Protein AF-A0A382U933-F1 (afdb_monomer_lite)

Secondary structure (DSSP, 8-state):
-------SSHHHHHHHHHHH--S-----SEEESSTTS-TTTS-EEEE-------GGGS--TTHHHH-----TTT--

pLDDT: mean 90.96, std 8.47, range [60.16, 98.19]

Radius of gyration: 18.3 Å; chains: 1; bounding box: 38×36×43 Å

Organism: NCBI:txid408172

Structure (mmCIF, N/CA/C/O backbone):
data_AF-A0A382U933-F1
#
_entry.id   AF-A0A382U933-F1
#
loop_
_atom_site.group_PDB
_atom_site.id
_atom_site.type_symbol
_atom_site.label_atom_id
_atom_site.label_alt_id
_atom_site.label_comp_id
_atom_site.label_asym_id
_atom_site.label_entity_id
_atom_site.label_seq_id
_atom_site.pdbx_PDB_ins_code
_atom_site.Cartn_x
_atom_site.Cartn_y
_atom_site.Cartn_z
_atom_site.occupancy
_atom_site.B_iso_or_equiv
_atom_site.auth_seq_id
_atom_site.auth_comp_id
_atom_site.auth_asym_id
_atom_site.auth_atom_id
_atom_site.pdbx_PDB_model_num
ATOM 1 N N . MET A 1 1 ? -6.258 -13.187 -1.842 1.00 78.38 1 MET A N 1
ATOM 2 C CA . MET A 1 1 ? -5.977 -11.802 -1.404 1.00 78.38 1 MET A CA 1
ATOM 3 C C . MET A 1 1 ? -6.619 -11.578 -0.043 1.00 78.38 1 MET A C 1
ATOM 5 O O . MET A 1 1 ? -7.840 -11.610 0.039 1.00 78.38 1 MET A O 1
ATOM 9 N N . ASN A 1 2 ? -5.824 -11.434 1.020 1.00 90.56 2 ASN A N 1
ATOM 10 C CA . ASN A 1 2 ? -6.331 -11.144 2.366 1.00 90.56 2 ASN A CA 1
ATOM 11 C C . ASN A 1 2 ? -6.366 -9.618 2.558 1.00 90.56 2 ASN A C 1
ATOM 13 O O . ASN A 1 2 ? -5.355 -8.956 2.344 1.00 90.56 2 ASN A O 1
ATOM 17 N N . ARG A 1 3 ? -7.533 -9.052 2.869 1.00 92.69 3 ARG A N 1
ATOM 18 C CA . ARG A 1 3 ? -7.768 -7.599 2.957 1.00 92.69 3 ARG A CA 1
ATOM 19 C C . ARG A 1 3 ? -8.477 -7.263 4.266 1.00 92.69 3 ARG A C 1
ATOM 21 O O . ARG A 1 3 ? -8.855 -8.158 5.005 1.00 92.69 3 ARG A O 1
ATOM 28 N N . HIS A 1 4 ? -8.722 -5.970 4.501 1.00 93.88 4 HIS A N 1
ATOM 29 C CA . HIS A 1 4 ? -9.400 -5.475 5.711 1.00 93.88 4 HIS A CA 1
ATOM 30 C C . HIS A 1 4 ? -8.622 -5.810 6.992 1.00 93.88 4 HIS A C 1
ATOM 32 O O . HIS A 1 4 ? -9.192 -6.026 8.056 1.00 93.88 4 HIS A O 1
ATOM 38 N N . ILE A 1 5 ? -7.295 -5.826 6.883 1.00 95.12 5 ILE A N 1
ATOM 39 C CA . ILE A 1 5 ? -6.393 -5.981 8.017 1.00 95.12 5 ILE A CA 1
ATOM 40 C C . ILE A 1 5 ? -6.089 -4.583 8.554 1.00 95.12 5 ILE A C 1
ATOM 42 O O . ILE A 1 5 ? -5.737 -3.681 7.794 1.00 95.12 5 ILE A O 1
ATOM 46 N N . SER A 1 6 ? -6.240 -4.406 9.862 1.00 95.56 6 SER A N 1
ATOM 47 C CA . SER A 1 6 ? -5.794 -3.217 10.584 1.00 95.56 6 SER A CA 1
ATOM 48 C C . SER A 1 6 ? -4.769 -3.659 11.618 1.00 95.56 6 SER A C 1
ATOM 50 O O . SER A 1 6 ? -5.010 -4.626 12.336 1.00 95.56 6 SER A O 1
ATOM 52 N N . LEU A 1 7 ? -3.633 -2.968 11.655 1.00 96.06 7 LEU A N 1
ATOM 53 C CA . LEU A 1 7 ? -2.524 -3.237 12.562 1.00 96.06 7 LEU A CA 1
ATOM 54 C C . LEU A 1 7 ? -2.281 -1.977 13.385 1.00 96.06 7 LEU A C 1
ATOM 56 O O . LEU A 1 7 ? -2.293 -0.870 12.844 1.00 96.06 7 LEU A O 1
ATOM 60 N N . LYS A 1 8 ? -2.090 -2.145 14.690 1.00 94.94 8 LYS A N 1
ATOM 61 C CA . LYS A 1 8 ? -1.910 -1.045 15.646 1.00 94.94 8 LYS A CA 1
ATOM 62 C C . LYS A 1 8 ? -0.460 -0.875 16.087 1.00 94.94 8 LYS A C 1
ATOM 64 O O . LYS A 1 8 ? -0.143 0.111 16.744 1.00 94.94 8 LYS A O 1
ATOM 69 N N . SER A 1 9 ? 0.408 -1.830 15.755 1.00 97.62 9 SER A N 1
ATOM 70 C CA . SER A 1 9 ? 1.828 -1.792 16.104 1.00 97.62 9 SER A CA 1
ATOM 71 C C . SER A 1 9 ? 2.701 -2.526 15.089 1.00 97.62 9 SER A C 1
ATOM 73 O O . SER A 1 9 ? 2.236 -3.379 14.331 1.00 97.62 9 SER A O 1
ATOM 75 N N . ASP A 1 10 ? 3.994 -2.222 15.128 1.00 97.19 10 ASP A N 1
ATOM 76 C CA . ASP A 1 10 ? 5.041 -2.932 14.394 1.00 97.19 10 ASP A CA 1
ATOM 77 C C . ASP A 1 10 ? 5.110 -4.420 14.778 1.00 97.19 10 ASP A C 1
ATOM 79 O O . ASP A 1 10 ? 5.318 -5.269 13.914 1.00 97.19 10 ASP A O 1
ATOM 83 N N . LYS A 1 11 ? 4.854 -4.757 16.049 1.00 98.19 11 LYS A N 1
ATOM 84 C CA . LYS A 1 11 ? 4.862 -6.144 16.540 1.00 98.19 11 LYS A CA 1
ATOM 85 C C . LYS A 1 11 ? 3.760 -6.989 15.910 1.00 98.19 11 LYS A C 1
ATOM 87 O O . LYS A 1 11 ? 4.006 -8.139 15.557 1.00 98.19 11 LYS A O 1
ATOM 92 N N . GLU A 1 12 ? 2.563 -6.423 15.746 1.00 97.88 12 GLU A N 1
ATOM 93 C CA . GLU A 1 12 ? 1.454 -7.098 15.057 1.00 97.88 12 GLU A CA 1
ATOM 94 C C . GLU A 1 12 ? 1.776 -7.324 13.577 1.00 97.88 12 GLU A C 1
ATOM 96 O O . GLU A 1 12 ? 1.518 -8.408 13.055 1.00 97.88 12 GLU A O 1
ATOM 101 N N . LEU A 1 13 ? 2.386 -6.335 12.909 1.00 97.19 13 LEU A N 1
ATOM 102 C CA . LEU A 1 13 ? 2.858 -6.497 11.533 1.00 97.19 13 LEU A CA 1
ATOM 103 C C . LEU A 1 13 ? 3.913 -7.604 11.440 1.00 97.19 13 LEU A C 1
ATOM 105 O O . LEU A 1 13 ? 3.818 -8.465 10.570 1.00 97.19 13 LEU A O 1
ATOM 109 N N . HIS A 1 14 ? 4.891 -7.609 12.344 1.00 97.75 14 HIS A N 1
ATOM 110 C CA . HIS A 1 14 ? 5.960 -8.603 12.356 1.00 97.75 14 HIS A CA 1
ATOM 111 C C . HIS A 1 14 ? 5.414 -10.026 12.529 1.00 97.75 14 HIS A C 1
ATOM 113 O O . HIS A 1 14 ? 5.731 -10.904 11.728 1.00 97.75 14 HIS A O 1
ATOM 119 N N . LEU A 1 15 ? 4.530 -10.232 13.511 1.00 97.88 15 LEU A N 1
ATOM 120 C CA . LEU A 1 15 ? 3.839 -11.507 13.720 1.00 97.88 15 LEU A CA 1
ATOM 121 C C . LEU A 1 15 ? 3.057 -11.939 12.475 1.00 97.88 15 LEU A C 1
ATOM 123 O O . LEU A 1 15 ? 3.204 -13.074 12.025 1.00 97.88 15 LEU A O 1
ATOM 127 N N . LEU A 1 16 ? 2.286 -11.028 11.869 1.00 96.62 16 LEU A N 1
ATOM 128 C CA . LEU A 1 16 ? 1.509 -11.327 10.666 1.00 96.62 16 LEU A CA 1
ATOM 129 C C . LEU A 1 16 ? 2.402 -11.808 9.512 1.00 96.62 16 LEU A C 1
ATOM 131 O O . LEU A 1 16 ? 2.061 -12.781 8.838 1.00 96.62 16 LEU A O 1
ATOM 135 N N . LEU A 1 17 ? 3.535 -11.141 9.278 1.00 97.25 17 LEU A N 1
ATOM 136 C CA . LEU A 1 17 ? 4.459 -11.504 8.202 1.00 97.25 17 LEU A CA 1
ATOM 137 C C . LEU A 1 17 ? 5.133 -12.856 8.457 1.00 97.25 17 LEU A C 1
ATOM 139 O O . LEU A 1 17 ? 5.254 -13.649 7.524 1.00 97.25 17 LEU A O 1
ATOM 143 N N . MET A 1 18 ? 5.512 -13.148 9.705 1.00 97.12 18 MET A N 1
ATOM 144 C CA . MET A 1 18 ? 6.097 -14.439 10.083 1.00 97.12 18 MET A CA 1
ATOM 145 C C . MET A 1 18 ? 5.109 -15.599 9.932 1.00 97.12 18 MET A C 1
ATOM 147 O O . MET A 1 18 ? 5.489 -16.672 9.475 1.00 97.12 18 MET A O 1
ATOM 151 N N . GLU A 1 19 ? 3.847 -15.395 10.309 1.00 97.00 19 GLU A N 1
ATOM 152 C CA . GLU A 1 19 ? 2.827 -16.444 10.249 1.00 97.00 19 GLU A CA 1
ATOM 153 C C . GLU A 1 19 ? 2.306 -16.693 8.834 1.00 97.00 19 GLU A C 1
ATOM 155 O O . GLU A 1 19 ? 1.993 -17.830 8.478 1.00 97.00 19 GLU A O 1
ATOM 160 N N . LYS A 1 20 ? 2.129 -15.630 8.039 1.00 95.81 20 LYS A N 1
ATOM 161 C CA . LYS A 1 20 ? 1.482 -15.729 6.723 1.00 95.81 20 LYS A CA 1
ATOM 162 C C . LYS A 1 20 ? 2.456 -15.901 5.571 1.00 95.81 20 LYS A C 1
ATOM 164 O O . LYS A 1 20 ? 2.023 -16.411 4.544 1.00 95.81 20 LYS A O 1
ATOM 169 N N . ILE A 1 21 ? 3.711 -15.471 5.731 1.00 95.62 21 ILE A N 1
ATOM 170 C CA . ILE A 1 21 ? 4.766 -15.525 4.707 1.00 95.62 21 ILE A CA 1
ATOM 171 C C . ILE A 1 21 ? 4.216 -15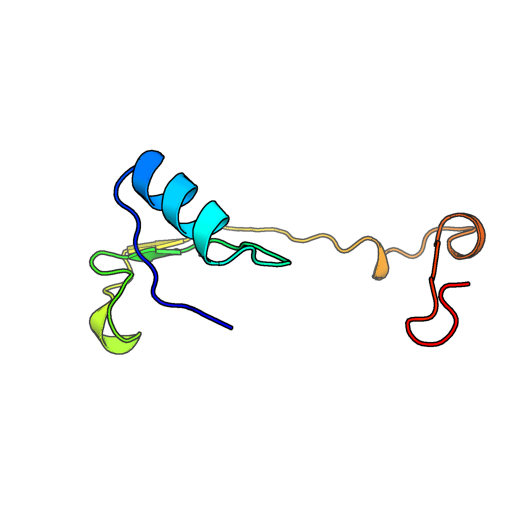.103 3.325 1.00 95.62 21 ILE A C 1
ATOM 173 O O . ILE A 1 21 ? 4.228 -15.892 2.376 1.00 95.62 21 ILE A O 1
ATOM 177 N N . PRO A 1 22 ? 3.619 -13.898 3.209 1.00 95.56 22 PRO A N 1
ATOM 178 C CA . PRO A 1 22 ? 3.004 -13.473 1.958 1.00 95.56 22 PRO A CA 1
ATOM 179 C C . PRO A 1 22 ? 4.073 -13.225 0.888 1.00 95.56 22 PRO A C 1
ATOM 181 O O . PRO A 1 22 ? 5.173 -12.774 1.204 1.00 95.56 22 PRO A O 1
ATOM 184 N N . SER A 1 23 ? 3.735 -13.468 -0.381 1.00 95.62 23 SER A N 1
ATOM 185 C CA . SER A 1 23 ? 4.599 -13.083 -1.506 1.00 95.62 23 SER A CA 1
ATOM 186 C C . SER A 1 23 ? 4.730 -11.564 -1.620 1.00 95.62 23 SER A C 1
ATOM 188 O O . SER A 1 23 ? 5.816 -11.058 -1.876 1.00 95.62 23 SER A O 1
ATOM 190 N N . ASP A 1 24 ? 3.627 -10.850 -1.378 1.00 95.31 24 ASP A N 1
ATOM 191 C CA . ASP A 1 24 ? 3.507 -9.412 -1.579 1.00 95.31 24 ASP A CA 1
ATOM 192 C C . ASP A 1 24 ? 2.652 -8.785 -0.473 1.00 95.31 24 ASP A C 1
ATOM 194 O O . ASP A 1 24 ? 1.696 -9.387 0.030 1.00 95.31 24 ASP A O 1
ATOM 198 N N . VAL A 1 25 ? 2.979 -7.546 -0.107 1.00 95.94 25 VAL A N 1
ATOM 199 C CA . VAL A 1 25 ? 2.3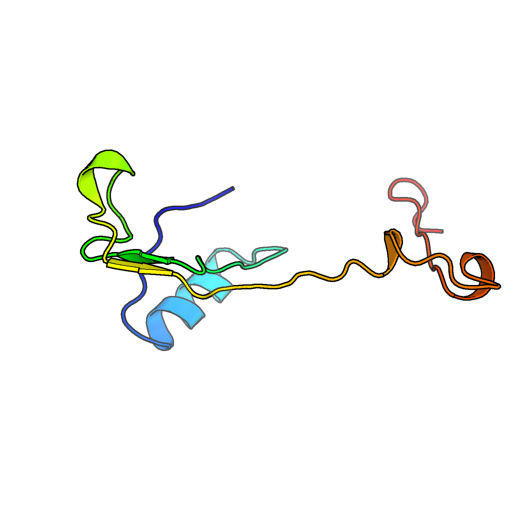00 -6.791 0.950 1.00 95.94 25 VAL A CA 1
ATOM 200 C C . VAL A 1 25 ? 1.978 -5.400 0.430 1.00 95.94 25 VAL A C 1
ATOM 202 O O . VAL A 1 25 ? 2.840 -4.723 -0.120 1.00 95.94 25 VAL A O 1
ATOM 205 N N . TYR A 1 26 ? 0.740 -4.960 0.643 1.00 95.44 26 TYR A N 1
ATOM 206 C CA . TYR A 1 26 ? 0.253 -3.661 0.190 1.00 95.44 26 TYR A CA 1
ATOM 207 C C . TYR A 1 26 ? -0.498 -2.958 1.317 1.00 95.44 26 TYR A C 1
ATOM 209 O O . TYR A 1 26 ? -1.164 -3.605 2.131 1.00 95.44 26 TYR A O 1
ATOM 217 N N . CYS A 1 27 ? -0.451 -1.629 1.325 1.00 95.25 27 CYS A N 1
ATOM 218 C CA . CYS A 1 27 ? -1.301 -0.791 2.159 1.00 95.25 27 CYS A CA 1
ATOM 219 C C . CYS A 1 27 ? -2.240 0.050 1.286 1.00 95.25 27 CYS A C 1
ATOM 221 O O . CYS A 1 27 ? -1.998 0.291 0.107 1.00 95.25 27 CYS A O 1
ATOM 223 N N . SER A 1 28 ? -3.363 0.456 1.871 1.00 95.00 28 SER A N 1
ATOM 224 C CA . SER A 1 28 ? -4.279 1.404 1.239 1.00 95.00 28 SER A CA 1
ATOM 225 C C . SER A 1 28 ? -3.659 2.800 1.252 1.00 95.00 28 SER A C 1
ATOM 227 O O . SER A 1 28 ? -3.161 3.215 2.294 1.00 95.00 28 SER A O 1
ATOM 229 N N . ASN A 1 29 ? -3.777 3.549 0.154 1.00 96.75 29 ASN A N 1
ATOM 230 C CA . ASN A 1 29 ? -3.460 4.984 0.123 1.00 96.75 29 ASN A CA 1
ATOM 231 C C . ASN A 1 29 ? -4.538 5.845 0.813 1.00 96.75 29 ASN A C 1
ATOM 233 O O . ASN A 1 29 ? -4.342 7.034 1.046 1.00 96.75 29 ASN A O 1
ATOM 237 N N . ALA A 1 30 ? -5.706 5.266 1.102 1.00 97.00 30 ALA A N 1
ATOM 238 C CA . ALA A 1 30 ? -6.784 5.912 1.837 1.00 97.00 30 ALA A CA 1
ATOM 239 C C . ALA A 1 30 ? -6.695 5.660 3.348 1.00 97.00 30 ALA A C 1
ATOM 241 O O . ALA A 1 30 ? -6.467 4.522 3.776 1.00 97.00 30 ALA A O 1
ATOM 242 N N . CYS A 1 31 ? -6.991 6.698 4.136 1.00 96.88 31 CYS A N 1
ATOM 243 C CA . CYS A 1 31 ? -7.206 6.611 5.576 1.00 96.88 31 CYS A CA 1
ATOM 244 C C . CYS A 1 31 ? -8.695 6.424 5.895 1.00 96.88 31 CYS A C 1
ATOM 246 O O . CYS A 1 31 ? -9.561 7.114 5.352 1.00 96.88 31 CYS A O 1
ATOM 248 N N . TYR A 1 32 ? -8.983 5.530 6.839 1.00 97.56 32 TYR A N 1
ATOM 249 C CA . TYR A 1 32 ? -10.333 5.185 7.290 1.00 97.56 32 TYR A CA 1
ATOM 250 C C . TYR A 1 32 ? -10.438 5.318 8.813 1.00 97.56 32 TYR A C 1
ATOM 252 O O . TYR A 1 32 ? -9.436 5.140 9.509 1.00 97.56 32 TYR A O 1
ATOM 260 N N . SER A 1 33 ? -11.631 5.582 9.353 1.00 97.12 33 SER A N 1
ATOM 261 C CA . SER A 1 33 ? -11.861 5.439 10.804 1.00 97.12 33 SER A CA 1
ATOM 262 C C . SER A 1 33 ? -11.818 3.976 11.237 1.00 97.12 33 SER A C 1
ATOM 264 O O . SER A 1 33 ? -11.264 3.669 12.291 1.00 97.12 33 SER A O 1
ATOM 266 N N . PHE A 1 34 ? -12.358 3.074 10.410 1.00 97.06 34 PHE A N 1
ATOM 267 C CA . PHE A 1 34 ? -12.511 1.653 10.728 1.00 97.06 34 PHE A CA 1
ATOM 268 C C . PHE A 1 34 ? -11.974 0.764 9.587 1.00 97.06 34 PHE A C 1
ATOM 270 O O . PHE A 1 34 ? -12.744 0.177 8.825 1.00 97.06 34 PHE A O 1
ATOM 277 N N . PRO A 1 35 ? -10.640 0.645 9.414 1.00 95.94 35 PRO A N 1
ATOM 278 C CA . PRO A 1 35 ? -10.040 0.021 8.225 1.00 95.94 35 PRO A CA 1
ATOM 279 C C . PRO A 1 35 ? -10.377 -1.467 8.028 1.00 95.94 35 PRO A C 1
ATOM 281 O O . PRO A 1 35 ? -10.294 -1.973 6.900 1.00 95.94 35 PRO A O 1
ATOM 284 N N . ASN A 1 36 ? -10.741 -2.154 9.114 1.00 95.94 36 ASN A N 1
ATOM 285 C CA . ASN A 1 36 ? -11.073 -3.576 9.159 1.00 95.94 36 ASN A CA 1
ATOM 286 C C . ASN A 1 36 ? -12.556 -3.893 8.894 1.00 95.94 36 ASN A C 1
ATOM 288 O O . ASN A 1 36 ? -12.899 -5.065 8.774 1.00 95.94 36 ASN A O 1
ATOM 292 N N . LEU A 1 37 ? -13.425 -2.886 8.773 1.00 96.19 37 LEU A N 1
ATOM 293 C CA . LEU A 1 37 ? -14.842 -3.089 8.463 1.00 96.19 37 LEU A CA 1
ATOM 294 C C . LEU A 1 37 ? -15.101 -3.261 6.950 1.00 96.19 37 LEU A C 1
ATOM 296 O O . LEU A 1 37 ? -14.212 -3.000 6.120 1.00 96.19 37 LEU A O 1
ATOM 300 N N . PRO A 1 38 ? -16.307 -3.712 6.555 1.00 94.38 38 PRO A N 1
ATOM 301 C CA . PRO A 1 38 ? -16.779 -3.651 5.172 1.00 94.38 38 PRO A CA 1
ATOM 302 C C . PRO A 1 38 ? -16.757 -2.219 4.607 1.00 94.38 38 PRO A C 1
ATOM 304 O O . PRO A 1 38 ? -16.814 -1.244 5.349 1.00 94.38 38 PRO A O 1
ATOM 307 N N . MET A 1 39 ? -16.645 -2.063 3.281 1.00 91.69 39 MET A N 1
ATOM 308 C CA . MET A 1 39 ? -16.369 -0.761 2.636 1.00 91.69 39 MET A CA 1
ATOM 309 C C . MET A 1 39 ? -17.367 0.355 2.966 1.00 91.69 39 MET A C 1
ATOM 311 O O . MET A 1 39 ? -16.956 1.500 3.131 1.00 91.69 39 MET A O 1
ATOM 315 N N . ASN A 1 40 ? -18.650 0.020 3.067 1.00 94.06 40 ASN A N 1
ATOM 316 C CA . ASN A 1 40 ? -19.737 0.925 3.448 1.00 94.06 40 ASN A CA 1
ATOM 317 C C . ASN A 1 40 ? -19.614 1.438 4.893 1.00 94.0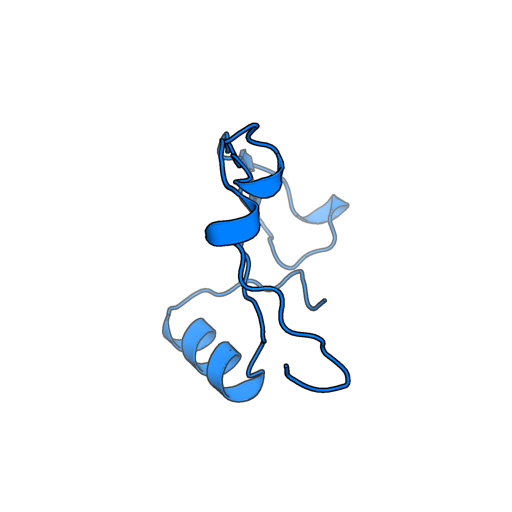6 40 ASN A C 1
ATOM 319 O O . ASN A 1 40 ? -20.165 2.484 5.212 1.00 94.06 40 ASN A O 1
ATOM 323 N N . GLU A 1 41 ? -18.887 0.721 5.749 1.00 96.50 41 GLU A N 1
ATOM 324 C CA . GLU A 1 41 ? -18.757 0.996 7.184 1.00 96.50 41 GLU A CA 1
ATOM 325 C C . GLU A 1 41 ? -17.377 1.547 7.568 1.00 96.50 41 GLU A C 1
ATOM 327 O O . GLU A 1 41 ? -17.179 1.985 8.698 1.00 96.50 41 GLU A O 1
ATOM 332 N N . LYS A 1 42 ? -16.402 1.558 6.646 1.00 96.06 42 LYS A N 1
ATOM 333 C CA . LYS A 1 42 ? -15.029 1.988 6.961 1.00 96.06 42 LYS A CA 1
ATOM 334 C C . LYS A 1 42 ? -14.897 3.455 7.352 1.00 96.06 42 LYS A C 1
ATOM 336 O O . LYS A 1 42 ? -13.914 3.797 8.007 1.00 96.06 42 LYS A O 1
ATOM 341 N N . GLU A 1 43 ? -15.833 4.292 6.904 1.00 97.56 43 GLU A N 1
ATOM 342 C CA . GLU A 1 43 ? -15.796 5.753 7.031 1.00 97.56 43 GLU A CA 1
ATOM 343 C C . GLU A 1 43 ? -14.484 6.337 6.469 1.00 97.56 43 GLU A C 1
ATOM 345 O O . GLU A 1 43 ? -13.459 6.456 7.146 1.00 97.56 43 GLU A O 1
ATOM 350 N N . TRP A 1 44 ? -14.496 6.648 5.173 1.00 97.38 44 TRP A N 1
ATOM 351 C CA . TRP A 1 44 ? -13.347 7.238 4.487 1.00 97.38 44 TRP A CA 1
ATOM 352 C C . TRP A 1 44 ? -13.066 8.657 4.991 1.00 97.38 44 TRP A C 1
ATOM 354 O O . TRP A 1 44 ? -13.985 9.467 5.086 1.00 97.38 44 TRP A O 1
ATOM 364 N N . LYS A 1 45 ? -11.795 8.962 5.280 1.00 97.81 45 LYS A N 1
ATOM 365 C CA . LYS A 1 45 ? -11.363 10.286 5.759 1.00 97.81 45 LYS A CA 1
ATOM 366 C C . LYS A 1 45 ? -10.697 11.108 4.668 1.00 97.81 45 LYS A C 1
ATOM 368 O O . LYS A 1 45 ? -11.076 12.244 4.415 1.00 97.81 45 LYS A O 1
ATOM 373 N N . ASN A 1 46 ? -9.651 10.546 4.079 1.00 97.62 46 ASN A N 1
ATOM 374 C CA . ASN A 1 46 ? -8.853 11.159 3.028 1.00 97.62 46 ASN A CA 1
ATOM 375 C C . ASN A 1 46 ? -8.067 10.066 2.29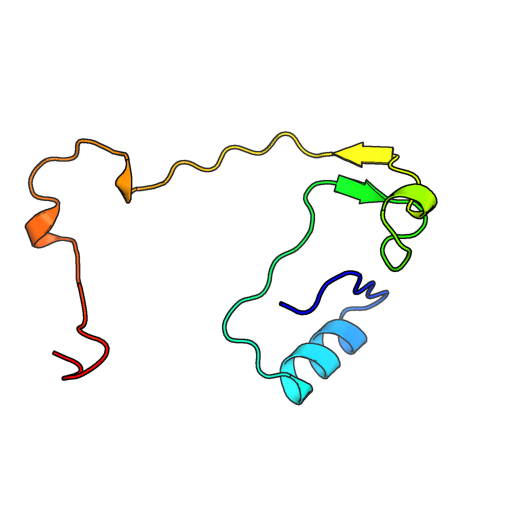5 1.00 97.62 46 ASN A C 1
ATOM 377 O O . ASN A 1 46 ? -8.091 8.893 2.682 1.00 97.62 46 ASN A O 1
ATOM 381 N N . ALA A 1 47 ? -7.382 10.445 1.224 1.00 97.94 47 ALA A N 1
ATOM 382 C CA . ALA A 1 47 ? -6.441 9.576 0.545 1.00 97.94 47 ALA A CA 1
ATOM 383 C C . ALA A 1 47 ? -5.262 10.382 0.018 1.00 97.94 47 ALA A C 1
ATOM 385 O O . ALA A 1 47 ? -5.413 11.546 -0.358 1.00 97.94 47 ALA A O 1
ATOM 386 N N . GLU A 1 48 ? -4.104 9.737 -0.022 1.00 97.88 48 GLU A N 1
ATOM 387 C CA . GLU A 1 48 ? -2.932 10.269 -0.696 1.00 97.88 48 GLU A CA 1
ATOM 388 C C . GLU A 1 48 ? -3.142 10.234 -2.212 1.00 97.88 48 GLU A C 1
ATOM 390 O O . GLU A 1 48 ? -3.664 9.259 -2.772 1.00 97.88 48 GLU A O 1
ATOM 395 N N . LEU A 1 49 ? -2.716 11.307 -2.880 1.00 97.25 49 LEU A N 1
ATOM 396 C CA . LEU A 1 49 ? -2.611 11.339 -4.330 1.00 97.25 49 LEU A CA 1
ATOM 397 C C . LEU A 1 49 ? -1.338 10.591 -4.728 1.00 97.25 49 LEU A C 1
ATOM 399 O O . LEU A 1 49 ? -0.233 11.072 -4.486 1.00 97.25 49 LEU A O 1
ATOM 403 N N . ILE A 1 50 ? -1.509 9.414 -5.318 1.00 96.56 50 ILE A N 1
ATOM 404 C CA . ILE A 1 50 ? -0.405 8.544 -5.719 1.00 96.56 50 ILE A CA 1
ATOM 405 C C . ILE A 1 50 ? -0.233 8.553 -7.236 1.00 96.56 50 ILE A C 1
ATOM 407 O O . ILE A 1 50 ? -1.207 8.651 -7.983 1.00 96.56 50 ILE A O 1
ATOM 411 N N . PHE A 1 51 ? 1.014 8.412 -7.674 1.00 96.06 51 PHE A N 1
ATOM 412 C CA . PHE A 1 51 ? 1.380 8.196 -9.068 1.00 96.06 51 PHE A CA 1
ATOM 413 C C . PHE A 1 51 ? 2.199 6.913 -9.137 1.00 96.06 51 PHE A C 1
ATOM 415 O O . PHE A 1 51 ? 3.206 6.793 -8.442 1.00 96.06 51 PHE A O 1
ATOM 422 N N . ASP A 1 52 ? 1.760 5.972 -9.963 1.00 94.94 52 ASP A N 1
ATOM 423 C CA . ASP A 1 52 ? 2.486 4.740 -10.250 1.00 94.94 52 ASP A CA 1
ATOM 424 C C . ASP A 1 52 ? 2.912 4.783 -11.718 1.00 94.94 52 ASP A C 1
ATOM 426 O O . ASP A 1 52 ? 2.070 4.764 -12.619 1.00 94.94 52 ASP A O 1
ATOM 430 N N . ILE A 1 53 ? 4.213 4.961 -11.954 1.00 93.69 53 ILE A N 1
ATOM 431 C CA . ILE A 1 53 ? 4.785 4.984 -13.301 1.00 93.69 53 ILE A CA 1
ATOM 432 C C . ILE A 1 53 ? 5.378 3.610 -13.543 1.00 93.69 53 ILE A C 1
ATOM 434 O O . ILE A 1 53 ? 6.511 3.324 -13.147 1.00 93.69 53 ILE A O 1
ATOM 438 N N . ASP A 1 54 ? 4.606 2.767 -14.213 1.00 89.62 54 ASP A N 1
ATOM 439 C CA . ASP A 1 54 ? 5.068 1.435 -14.537 1.00 89.62 54 ASP A CA 1
ATOM 440 C C . ASP A 1 54 ? 6.131 1.506 -15.641 1.00 89.62 54 ASP A C 1
ATOM 442 O O . ASP A 1 54 ? 5.892 1.985 -16.754 1.00 89.62 54 ASP A O 1
ATOM 446 N N . ALA A 1 55 ? 7.322 0.983 -15.345 1.00 84.50 55 ALA A N 1
ATOM 447 C CA . ALA A 1 55 ? 8.409 0.877 -16.311 1.00 84.50 55 ALA A CA 1
ATOM 448 C C . ALA A 1 55 ? 7.989 0.093 -17.564 1.00 84.50 55 ALA A C 1
ATOM 450 O O . ALA A 1 55 ? 8.570 0.275 -18.638 1.00 84.50 55 ALA A O 1
ATOM 451 N N . LYS A 1 56 ? 6.965 -0.763 -17.447 1.00 82.06 56 LYS A N 1
ATOM 452 C CA . LYS A 1 56 ? 6.450 -1.540 -18.564 1.00 82.06 56 LYS A CA 1
ATOM 453 C C . LYS A 1 56 ? 5.662 -0.712 -19.586 1.00 82.06 56 LYS A C 1
ATOM 455 O O . LYS A 1 56 ? 5.433 -1.200 -20.693 1.00 82.06 56 LYS A O 1
ATOM 460 N N . ASP A 1 57 ? 5.257 0.497 -19.238 1.00 87.69 57 ASP A N 1
ATOM 461 C CA . ASP A 1 57 ? 4.499 1.379 -20.125 1.00 87.69 57 ASP A CA 1
ATOM 462 C C . ASP A 1 57 ? 5.399 2.468 -20.732 1.00 87.69 57 ASP A C 1
ATOM 464 O O . ASP A 1 57 ? 4.979 3.227 -21.604 1.00 87.69 57 ASP A O 1
ATOM 468 N N . LEU A 1 58 ? 6.673 2.513 -20.323 1.00 86.94 58 LEU A N 1
ATOM 469 C CA . LEU A 1 58 ? 7.670 3.406 -20.894 1.00 86.94 58 LEU A CA 1
ATOM 470 C C . LEU A 1 58 ? 8.206 2.852 -22.224 1.00 86.94 58 LEU A C 1
ATOM 472 O O . LEU A 1 58 ? 8.691 1.715 -22.302 1.00 86.94 58 LEU A O 1
ATOM 476 N N . ASP A 1 59 ? 8.177 3.694 -23.260 1.00 86.06 59 ASP A N 1
ATOM 477 C CA . ASP A 1 59 ? 8.798 3.427 -24.562 1.00 86.06 59 ASP A CA 1
ATOM 478 C C . ASP A 1 59 ? 10.310 3.707 -24.503 1.00 86.06 59 ASP A C 1
ATOM 480 O O . ASP A 1 59 ? 10.821 4.733 -24.961 1.00 86.06 59 ASP A O 1
ATOM 484 N N . VAL A 1 60 ? 11.037 2.809 -23.832 1.00 84.88 60 VAL A N 1
ATOM 485 C CA . VAL A 1 60 ? 12.497 2.873 -23.687 1.00 84.88 60 VAL A CA 1
ATOM 486 C C . VAL A 1 60 ? 13.196 1.977 -24.709 1.00 84.88 60 VAL A C 1
ATOM 488 O O . VAL A 1 60 ? 12.855 0.808 -24.896 1.00 84.88 60 VAL A O 1
ATOM 491 N N . LYS A 1 61 ? 14.241 2.511 -25.355 1.00 85.75 61 LYS A N 1
ATOM 492 C CA . LYS A 1 61 ? 15.087 1.737 -26.278 1.00 85.75 61 LYS A CA 1
ATOM 493 C C . LYS A 1 61 ? 15.775 0.578 -25.543 1.00 85.75 61 LYS A C 1
ATOM 495 O O . LYS A 1 61 ? 16.253 0.760 -24.428 1.00 85.75 61 LYS A O 1
ATOM 500 N N . ASN A 1 62 ? 15.932 -0.564 -26.218 1.00 81.62 62 ASN A N 1
ATOM 501 C CA . ASN A 1 62 ? 16.605 -1.776 -25.712 1.00 81.62 62 ASN A CA 1
ATOM 502 C C . ASN A 1 62 ? 15.957 -2.427 -24.473 1.00 81.62 62 ASN A C 1
ATOM 504 O O . ASN A 1 62 ? 16.647 -3.040 -23.658 1.00 81.62 62 ASN A O 1
ATOM 508 N N . ARG A 1 63 ? 14.642 -2.302 -24.296 1.00 79.06 63 ARG A N 1
ATOM 509 C CA . ARG A 1 63 ? 13.934 -2.902 -23.159 1.00 79.06 63 ARG A CA 1
ATOM 510 C C . ARG A 1 63 ? 14.125 -4.414 -23.037 1.00 79.06 63 ARG A C 1
ATOM 512 O O . ARG A 1 63 ? 14.255 -4.931 -21.933 1.00 79.06 63 ARG A O 1
ATOM 519 N N . ASP A 1 64 ? 14.185 -5.100 -24.167 1.00 78.62 64 ASP A N 1
ATOM 520 C CA . ASP A 1 64 ? 14.495 -6.521 -24.319 1.00 78.62 64 ASP A CA 1
ATOM 521 C C . ASP A 1 64 ? 15.848 -6.911 -23.702 1.00 78.62 64 ASP A C 1
ATOM 523 O O . ASP A 1 64 ? 15.958 -7.973 -23.098 1.00 78.62 64 ASP A O 1
ATOM 527 N N . LYS A 1 65 ? 16.857 -6.032 -23.754 1.00 79.38 65 LYS A N 1
ATOM 528 C CA . LYS A 1 65 ? 18.179 -6.286 -23.148 1.00 79.38 65 LYS A CA 1
ATOM 529 C C . LYS A 1 65 ? 18.206 -6.107 -21.633 1.00 79.38 65 LYS A C 1
ATOM 531 O O . LYS A 1 65 ? 19.144 -6.560 -20.981 1.00 79.38 65 LYS A O 1
ATOM 536 N N . HIS A 1 66 ? 17.213 -5.416 -21.083 1.00 76.31 66 HIS A N 1
ATOM 537 C CA . HIS A 1 66 ? 17.130 -5.077 -19.662 1.00 76.31 66 HIS A CA 1
ATOM 538 C C . HIS A 1 66 ? 15.966 -5.774 -18.947 1.00 76.31 66 HIS A C 1
ATOM 540 O O . HIS A 1 66 ? 15.812 -5.620 -17.738 1.00 76.31 66 HIS A O 1
ATOM 546 N N . SER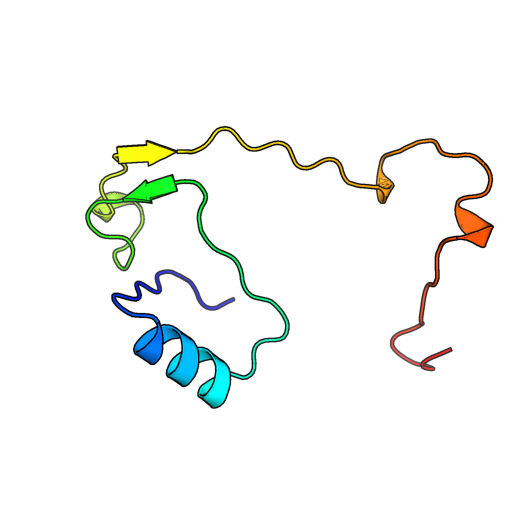 A 1 67 ? 15.166 -6.560 -19.671 1.00 76.38 67 SER A N 1
ATOM 547 C CA . SER A 1 67 ? 14.059 -7.330 -19.110 1.00 76.38 67 SER A CA 1
ATOM 548 C C . SER A 1 67 ? 14.506 -8.769 -18.882 1.00 76.38 67 SER A C 1
ATOM 550 O O . SER A 1 67 ? 14.831 -9.481 -19.826 1.00 76.38 67 SER A O 1
ATOM 552 N N . CYS A 1 68 ? 14.508 -9.216 -17.627 1.00 73.56 68 CYS A N 1
ATOM 553 C CA . CYS A 1 68 ? 14.666 -10.630 -17.302 1.00 73.56 68 CYS A CA 1
ATOM 554 C C . CYS A 1 68 ? 13.273 -11.240 -17.148 1.00 73.56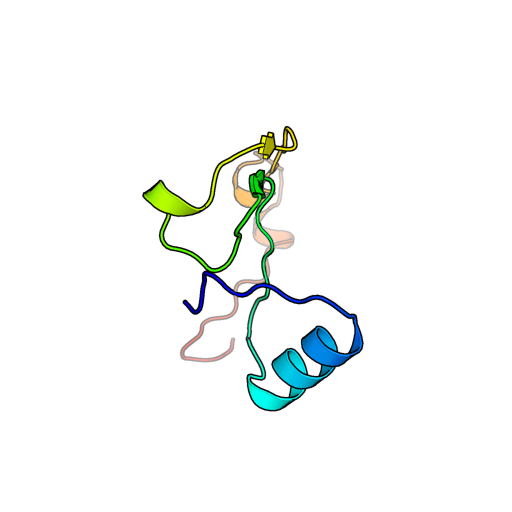 68 CYS A C 1
ATOM 556 O O . CYS A 1 68 ? 12.588 -10.994 -16.156 1.00 73.56 68 CYS A O 1
ATOM 558 N N . VAL A 1 69 ? 12.847 -12.008 -18.146 1.00 74.50 69 VAL A N 1
ATOM 559 C CA . VAL A 1 69 ? 11.620 -12.799 -18.069 1.00 74.50 69 VAL A CA 1
ATOM 560 C C . VAL A 1 69 ? 12.038 -14.221 -17.743 1.00 74.50 69 VAL A C 1
ATOM 562 O O . VAL A 1 69 ? 12.692 -14.853 -18.562 1.00 74.50 69 VAL A O 1
ATOM 565 N N . LYS A 1 70 ? 11.679 -14.703 -16.552 1.00 77.06 70 LYS A N 1
ATOM 566 C CA . LYS A 1 70 ? 11.832 -16.115 -16.198 1.00 77.06 70 LYS A CA 1
ATOM 567 C C . LYS A 1 70 ? 10.523 -16.839 -16.436 1.00 77.06 70 LYS A C 1
ATOM 569 O O . LYS A 1 70 ? 9.485 -16.433 -15.910 1.00 77.06 70 LYS A O 1
ATOM 574 N N . CYS A 1 71 ? 10.576 -17.920 -17.195 1.00 77.75 71 CYS A N 1
ATOM 575 C CA . CYS A 1 71 ? 9.445 -18.806 -17.386 1.00 77.75 71 CYS A CA 1
ATOM 576 C C . CYS A 1 71 ? 9.103 -19.516 -16.069 1.00 77.75 71 CYS A C 1
ATOM 578 O O . CYS A 1 71 ? 9.968 -20.080 -15.398 1.00 77.75 71 CYS A O 1
ATOM 580 N N . THR A 1 72 ? 7.827 -19.520 -15.690 1.00 78.81 72 THR A N 1
ATOM 581 C CA . THR A 1 72 ? 7.364 -20.172 -14.456 1.00 78.81 72 THR A CA 1
ATOM 582 C C . THR A 1 72 ? 7.369 -21.699 -14.541 1.00 78.81 72 THR A C 1
ATOM 584 O O . THR A 1 72 ? 7.421 -22.349 -13.498 1.00 78.81 72 THR A O 1
ATOM 587 N N . GLU A 1 73 ? 7.358 -22.277 -15.747 1.00 80.56 73 GLU A N 1
ATOM 588 C CA . GLU A 1 73 ? 7.401 -23.731 -15.952 1.00 80.56 73 GLU A CA 1
ATOM 589 C C . GLU A 1 73 ? 8.831 -24.285 -15.968 1.00 80.56 73 GLU A C 1
ATOM 591 O O . GLU A 1 73 ? 9.125 -25.227 -15.233 1.00 80.56 73 GLU A O 1
ATOM 596 N N . CYS A 1 74 ? 9.739 -23.702 -16.761 1.00 85.38 74 CYS A N 1
ATOM 597 C CA . CYS A 1 74 ? 11.110 -24.213 -16.897 1.00 85.38 74 CYS A CA 1
ATOM 598 C C . CYS A 1 74 ? 12.157 -23.479 -16.043 1.00 85.38 74 CYS A C 1
ATOM 600 O O . CYS A 1 74 ? 13.276 -23.968 -15.924 1.00 85.38 74 CYS A O 1
ATOM 602 N N . LYS A 1 75 ? 11.800 -22.356 -15.398 1.00 70.25 75 LYS A N 1
ATOM 603 C CA . LYS A 1 75 ? 12.693 -21.503 -14.581 1.00 70.25 75 LYS A CA 1
ATOM 604 C C . LYS A 1 75 ? 13.903 -20.912 -15.320 1.00 70.25 75 LYS A C 1
ATOM 606 O O . LYS A 1 75 ? 14.787 -20.359 -14.656 1.00 70.25 75 LYS A O 1
ATOM 611 N N . GLU A 1 76 ? 13.919 -21.004 -16.647 1.00 60.16 76 GLU A N 1
ATOM 612 C CA . GLU A 1 76 ? 14.847 -20.297 -17.539 1.00 60.16 76 GLU A CA 1
ATOM 613 C C . GLU A 1 76 ? 14.321 -18.903 -17.885 1.00 60.16 76 GLU A C 1
ATOM 615 O O . GLU A 1 76 ? 13.089 -18.759 -18.082 1.00 60.16 76 GLU A O 1
#

Foldseek 3Di:
DDALDDDDDPVRVVVCCVVVVDPDDDDFQWDFPRSNDPPVPRHTDDGDDDDDDDPVPDPDPPVVVVDDDQDPPPRD

Sequence (76 aa):
MNRHISLKSDKELHLLLMEKIPSDVYCSNACYSFPNLPMNEKEWKNAELIFDIDAKDLDVKNRDKHSCVKCTECKE